Protein AF-A0A7C7ELV9-F1 (afdb_monomer)

Secondary structure (DSSP, 8-state):
-PPEEEEEEESS--HHHHHHHHTS-SSSEEEEEEEPTT--SPPP--STTEEE-SS-------

Radius of gyration: 12.11 Å; Cα contacts (8 Å, |Δi|>4): 79; chains: 1; bounding box: 33×20×33 Å

Sequence (62 aa):
MKKLAYLIMVHKINEQLYQLIQQFPDDGVDIFIHLDEKCQDKLLILKPNVHLIDKRINVKWG

Foldseek 3Di:
DAAEEEEAEEADDDPVVVVVVVVDDLPSYAYEYAYAPPYPDDDDDPGPSYHYDPDHHHDDDD

Solvent-accessible surface area (backbone atoms only — not comparable to full-atom values): 4054 Å² total; per-residue (Å²): 132,82,71,46,76,47,80,47,80,39,71,70,92,53,72,66,59,55,56,55,62,68,73,53,65,79,63,60,39,40,39,37,36,40,51,26,52,80,44,84,77,80,83,80,82,86,50,94,41,53,41,76,51,84,87,51,52,75,78,72,90,131

pLDDT: mean 92.99, std 6.47, range [57.12, 97.12]

Mean predicted aligned error: 3.23 Å

Structure (mmCIF, N/CA/C/O backbone):
data_AF-A0A7C7ELV9-F1
#
_entry.id   AF-A0A7C7ELV9-F1
#
loop_
_atom_site.group_PDB
_atom_site.id
_atom_site.type_symbol
_atom_site.label_atom_id
_atom_site.label_alt_id
_atom_site.label_comp_id
_atom_site.label_asym_id
_atom_site.label_entity_id
_atom_site.label_seq_id
_atom_site.pdbx_PDB_ins_code
_atom_site.Cartn_x
_atom_site.Cartn_y
_atom_site.Cartn_z
_atom_site.occupancy
_atom_site.B_iso_or_equiv
_atom_site.auth_seq_id
_atom_site.auth_comp_id
_atom_site.auth_asym_id
_atom_site.auth_atom_id
_atom_site.pdbx_PDB_model_num
ATOM 1 N N . MET A 1 1 ? -23.102 4.346 11.458 1.00 57.12 1 MET A N 1
ATOM 2 C CA . MET A 1 1 ? -21.984 5.189 10.974 1.00 57.12 1 MET A CA 1
ATOM 3 C C . MET A 1 1 ? -21.511 4.642 9.637 1.00 57.12 1 MET A C 1
ATOM 5 O O . MET A 1 1 ? -21.550 3.429 9.468 1.00 57.12 1 MET A O 1
ATOM 9 N N . LYS A 1 2 ? -21.150 5.497 8.672 1.00 66.81 2 LYS A N 1
ATOM 10 C CA . LYS A 1 2 ? -20.627 5.035 7.374 1.00 66.81 2 LYS A CA 1
ATOM 11 C C . LYS A 1 2 ? -19.173 4.596 7.552 1.00 66.81 2 LYS A C 1
ATOM 13 O O . LYS A 1 2 ? -18.406 5.331 8.161 1.00 66.81 2 LYS A O 1
ATOM 18 N N . LYS A 1 3 ? -18.827 3.419 7.030 1.00 89.25 3 LYS A N 1
ATOM 19 C CA . LYS A 1 3 ? -17.448 2.924 6.960 1.00 89.25 3 LYS A CA 1
ATOM 20 C C . LYS A 1 3 ? -16.834 3.382 5.636 1.00 89.25 3 LYS A C 1
ATOM 2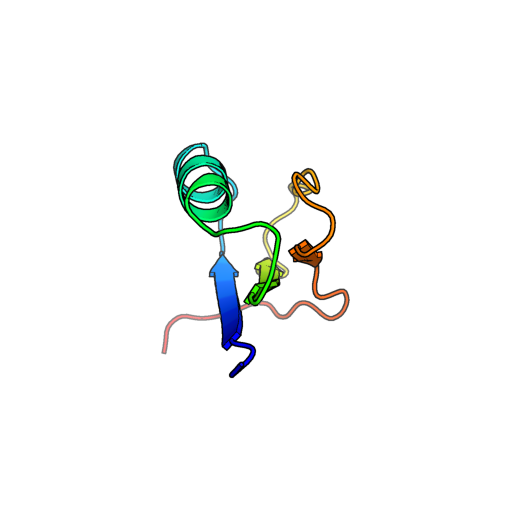2 O O . LYS A 1 3 ? -17.503 3.296 4.606 1.00 89.25 3 LYS A O 1
ATOM 27 N N . LEU A 1 4 ? -15.610 3.896 5.666 1.00 96.19 4 LEU A N 1
ATOM 28 C CA . LEU A 1 4 ? -14.856 4.286 4.475 1.00 96.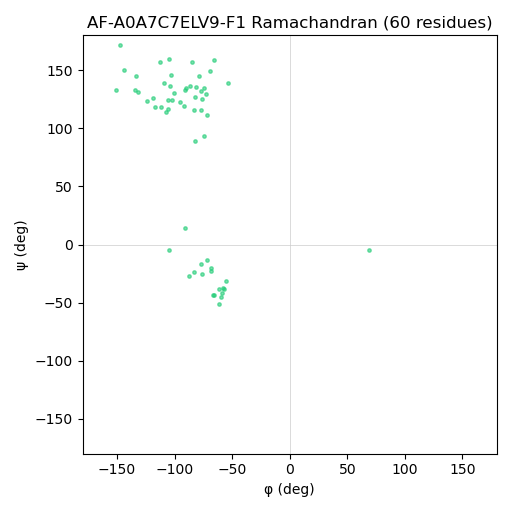19 4 LEU A CA 1
ATOM 29 C C . LEU A 1 4 ? -13.803 3.227 4.156 1.00 96.19 4 LEU A C 1
ATOM 31 O O . LEU A 1 4 ? -13.222 2.627 5.056 1.00 96.19 4 LEU A O 1
ATOM 35 N N . ALA A 1 5 ? -13.551 3.022 2.869 1.00 96.25 5 ALA A N 1
ATOM 36 C CA . ALA A 1 5 ? -12.471 2.178 2.386 1.00 96.25 5 ALA A CA 1
ATOM 37 C C . ALA A 1 5 ? -11.585 3.007 1.456 1.00 96.25 5 ALA A C 1
ATOM 39 O O . ALA A 1 5 ? -12.077 3.569 0.476 1.00 96.25 5 ALA A O 1
ATOM 40 N N . TYR A 1 6 ? -10.292 3.086 1.763 1.00 97.12 6 TYR A N 1
ATOM 41 C CA . TYR A 1 6 ? -9.304 3.750 0.916 1.00 97.12 6 TYR A CA 1
ATOM 42 C C . TYR A 1 6 ? -8.466 2.714 0.180 1.00 97.12 6 TYR A C 1
ATOM 44 O O . TYR A 1 6 ? -8.005 1.749 0.781 1.00 97.12 6 TYR A O 1
ATOM 52 N N . LEU A 1 7 ? -8.224 2.948 -1.109 1.00 97.00 7 LEU A N 1
ATOM 53 C CA . LEU A 1 7 ? -7.208 2.239 -1.878 1.00 97.00 7 LEU A CA 1
ATOM 54 C C . LEU A 1 7 ? -6.024 3.181 -2.091 1.00 97.00 7 LEU A C 1
ATOM 56 O O . LEU A 1 7 ? -6.159 4.208 -2.755 1.00 97.00 7 LEU A O 1
ATOM 60 N N . ILE A 1 8 ? -4.867 2.827 -1.541 1.00 96.62 8 ILE A N 1
ATOM 61 C CA . ILE A 1 8 ? -3.620 3.567 -1.723 1.00 96.62 8 ILE A CA 1
ATOM 62 C C . ILE A 1 8 ? -2.720 2.742 -2.644 1.00 96.62 8 ILE A C 1
ATOM 64 O O . ILE A 1 8 ? -2.278 1.651 -2.287 1.00 96.62 8 ILE A O 1
ATOM 68 N N . MET A 1 9 ? -2.456 3.262 -3.842 1.00 95.94 9 MET A N 1
ATOM 69 C CA . MET A 1 9 ? -1.543 2.651 -4.810 1.00 95.94 9 MET A CA 1
ATOM 70 C C . MET A 1 9 ? -0.160 3.278 -4.685 1.00 95.94 9 MET A C 1
ATOM 72 O O . MET A 1 9 ? -0.007 4.493 -4.823 1.00 95.94 9 MET A O 1
ATOM 76 N N . VAL A 1 10 ? 0.855 2.455 -4.436 1.00 95.69 10 VAL A N 1
ATOM 77 C CA . VAL A 1 10 ? 2.206 2.924 -4.131 1.00 95.69 10 VAL A CA 1
ATOM 78 C C . VAL A 1 10 ? 3.240 2.142 -4.930 1.00 95.69 10 VAL A C 1
ATOM 80 O O . VAL A 1 10 ? 3.233 0.918 -4.959 1.00 95.69 10 VAL A O 1
ATOM 83 N N . HIS A 1 11 ? 4.185 2.849 -5.547 1.00 94.75 11 HIS A N 1
ATOM 84 C CA . HIS A 1 11 ? 5.287 2.236 -6.297 1.00 94.75 11 HIS A CA 1
ATOM 85 C C . HIS A 1 11 ? 6.640 2.291 -5.564 1.00 94.75 11 HIS A C 1
ATOM 87 O O . HIS A 1 11 ? 7.622 1.743 -6.061 1.00 94.75 11 HIS A O 1
ATOM 93 N N . LYS A 1 12 ? 6.706 2.953 -4.399 1.00 94.38 12 LYS A N 1
ATOM 94 C CA . LYS A 1 12 ? 7.892 3.048 -3.538 1.00 94.38 12 LYS A CA 1
ATOM 95 C C . LYS A 1 12 ? 7.492 3.211 -2.072 1.00 94.38 12 LYS A C 1
ATOM 97 O O . LYS A 1 12 ? 6.686 4.080 -1.756 1.00 94.38 12 LYS A O 1
ATOM 102 N N . ILE A 1 13 ? 8.106 2.440 -1.179 1.00 95.19 13 ILE A N 1
ATOM 103 C CA . ILE A 1 13 ? 7.913 2.590 0.268 1.00 95.19 13 ILE A CA 1
ATOM 104 C C . ILE A 1 13 ? 8.823 3.713 0.780 1.00 95.19 13 ILE A C 1
ATOM 106 O O . ILE A 1 13 ? 10.023 3.728 0.509 1.00 95.19 13 ILE A O 1
ATOM 110 N N . ASN A 1 14 ? 8.251 4.682 1.492 1.00 94.69 14 ASN A N 1
ATOM 111 C CA . ASN A 1 14 ? 8.977 5.806 2.078 1.00 94.69 14 ASN A CA 1
ATOM 112 C C . ASN A 1 14 ? 8.329 6.245 3.402 1.00 94.69 14 ASN A C 1
ATOM 114 O O . ASN A 1 14 ? 7.247 5.783 3.761 1.00 94.69 14 ASN A O 1
ATOM 118 N N . GLU A 1 15 ? 8.991 7.150 4.123 1.00 95.38 15 GLU A N 1
ATOM 119 C CA . GLU A 1 15 ? 8.486 7.685 5.394 1.00 95.38 15 GLU A CA 1
ATOM 120 C C . GLU A 1 15 ? 7.115 8.360 5.242 1.00 95.38 15 GLU A C 1
ATOM 122 O O . GLU A 1 15 ? 6.238 8.192 6.087 1.00 95.38 15 GLU A O 1
ATOM 127 N N . GLN A 1 16 ? 6.894 9.054 4.124 1.00 96.06 16 GLN A N 1
ATOM 128 C CA . GLN A 1 16 ? 5.645 9.758 3.850 1.00 96.06 16 GLN A CA 1
ATOM 129 C C . GLN A 1 16 ? 4.435 8.813 3.795 1.00 96.06 16 GLN A C 1
ATOM 131 O O . GLN A 1 16 ? 3.370 9.167 4.295 1.00 96.06 16 GLN A O 1
ATOM 136 N N . LEU A 1 17 ? 4.583 7.606 3.236 1.00 95.88 17 LEU A N 1
ATOM 137 C CA . LEU A 1 17 ? 3.519 6.600 3.237 1.00 95.88 17 LEU A CA 1
ATOM 138 C C . LEU A 1 17 ? 3.114 6.231 4.668 1.00 95.88 17 LEU A C 1
ATOM 140 O O . LEU A 1 17 ? 1.927 6.167 4.980 1.00 95.88 17 LEU A O 1
ATOM 144 N N . TYR A 1 18 ? 4.093 6.007 5.541 1.00 96.25 18 TYR A N 1
ATOM 145 C CA . TYR A 1 18 ? 3.828 5.665 6.933 1.00 96.25 18 TYR A CA 1
ATOM 146 C C . TYR A 1 18 ? 3.173 6.829 7.679 1.00 96.25 18 TYR A C 1
ATOM 148 O O . TYR A 1 18 ? 2.180 6.621 8.372 1.00 96.25 18 TYR A O 1
ATOM 156 N N . GLN A 1 19 ? 3.664 8.056 7.483 1.00 96.12 19 GLN A N 1
ATOM 157 C CA . GLN A 1 19 ? 3.051 9.254 8.060 1.00 96.12 19 GLN A CA 1
ATOM 158 C C . GLN A 1 19 ? 1.596 9.419 7.602 1.00 96.12 19 GLN A C 1
ATOM 160 O O . GLN A 1 19 ? 0.740 9.704 8.435 1.00 96.12 19 GLN A O 1
ATOM 165 N N . LEU A 1 20 ? 1.304 9.174 6.318 1.00 96.12 20 LEU A N 1
ATOM 166 C CA . LEU A 1 20 ? -0.050 9.207 5.764 1.00 96.12 20 LEU A CA 1
ATOM 167 C C . LEU A 1 20 ? -0.963 8.170 6.430 1.00 96.12 20 LEU A C 1
ATOM 169 O O . LEU A 1 20 ? -2.038 8.529 6.903 1.00 96.12 20 LEU A O 1
ATOM 173 N N . ILE A 1 21 ? -0.536 6.904 6.498 1.00 95.19 21 ILE A N 1
ATOM 174 C CA . ILE A 1 21 ? -1.312 5.818 7.125 1.00 95.19 21 ILE A CA 1
ATOM 175 C C . ILE A 1 21 ? -1.631 6.153 8.588 1.00 95.19 21 ILE A C 1
ATOM 177 O O . ILE A 1 21 ? -2.742 5.896 9.048 1.00 95.19 21 ILE A O 1
ATOM 181 N N . GLN A 1 22 ? -0.688 6.769 9.307 1.00 95.25 22 GLN A N 1
ATOM 182 C CA . GLN A 1 22 ? -0.876 7.133 10.711 1.00 95.25 22 GLN A CA 1
ATOM 183 C C . GLN A 1 22 ? -1.900 8.250 10.945 1.00 95.25 22 GLN A C 1
ATOM 185 O O . GLN A 1 22 ? -2.419 8.349 12.053 1.00 95.25 22 GLN A O 1
ATOM 190 N N . GLN A 1 23 ? -2.229 9.067 9.938 1.00 95.44 23 GLN A N 1
ATOM 191 C CA . GLN A 1 23 ? -3.255 10.110 10.088 1.00 95.44 23 GLN A CA 1
ATOM 192 C C . GLN A 1 23 ? -4.688 9.565 10.047 1.00 95.44 23 GLN A C 1
ATOM 194 O O . GLN A 1 23 ? -5.619 10.264 10.445 1.00 95.44 23 GLN A O 1
ATOM 199 N N . PHE A 1 24 ? -4.894 8.343 9.552 1.00 93.88 24 PHE A N 1
ATOM 200 C CA . PHE A 1 24 ? -6.222 7.737 9.527 1.00 93.88 24 PHE A CA 1
ATOM 201 C C . PHE A 1 24 ? -6.600 7.177 10.902 1.00 93.88 24 PHE A C 1
ATOM 203 O O . PHE A 1 24 ? -5.733 6.626 11.583 1.00 93.88 24 PHE A O 1
ATOM 210 N N . PRO A 1 25 ? -7.881 7.247 11.305 1.00 92.75 25 PRO A N 1
ATOM 211 C CA . PRO A 1 25 ? -8.355 6.599 12.524 1.00 92.75 25 PRO A CA 1
ATOM 212 C C . PRO A 1 25 ? -8.270 5.066 12.424 1.00 92.75 25 PRO A C 1
ATOM 214 O O . PRO A 1 25 ? -8.208 4.491 11.334 1.00 92.75 25 PRO A O 1
ATOM 217 N N . ASP A 1 26 ? -8.253 4.405 13.580 1.00 90.44 26 ASP A N 1
ATOM 218 C CA . ASP A 1 26 ? -8.226 2.937 13.689 1.00 90.44 26 ASP A CA 1
ATOM 219 C C . ASP A 1 26 ? -9.607 2.325 13.402 1.00 90.44 26 ASP A C 1
ATOM 221 O O . ASP A 1 26 ? -9.706 1.171 12.984 1.0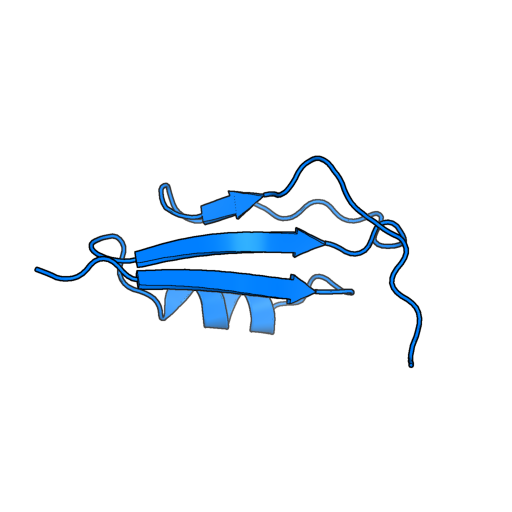0 90.44 26 ASP A O 1
ATOM 225 N N . ASP A 1 27 ? -10.676 3.095 13.625 1.00 92.81 27 ASP A N 1
ATOM 226 C CA . ASP A 1 27 ? -12.064 2.696 13.445 1.00 92.81 27 ASP A CA 1
ATOM 227 C C . ASP A 1 27 ? -12.746 3.453 12.294 1.00 92.81 27 ASP A C 1
ATOM 229 O O . ASP A 1 27 ? -12.317 4.509 11.832 1.00 92.81 27 ASP A O 1
ATOM 233 N N . GLY A 1 28 ? -13.813 2.859 11.753 1.00 93.81 2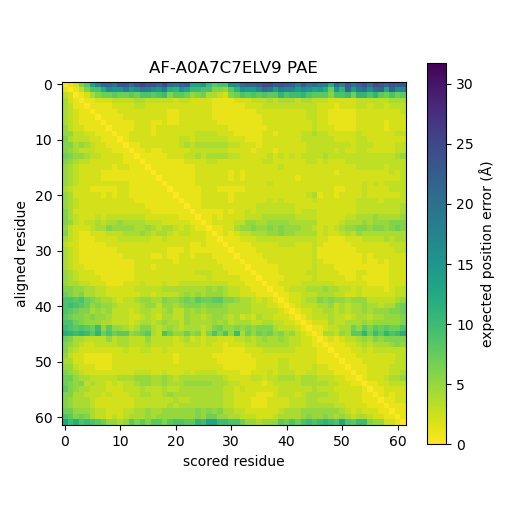8 GLY A N 1
ATOM 234 C CA . GLY A 1 28 ? -14.601 3.462 10.671 1.00 93.81 28 GLY A CA 1
ATOM 235 C C . GLY A 1 28 ? -13.897 3.557 9.309 1.00 93.81 28 GLY A C 1
ATOM 236 O O . GLY A 1 28 ? -14.554 3.913 8.329 1.00 93.81 28 GLY A O 1
ATOM 237 N N . VAL A 1 29 ? -12.615 3.195 9.219 1.00 95.44 29 VAL A N 1
ATOM 238 C CA . VAL A 1 29 ? -11.801 3.233 8.001 1.00 95.44 29 VAL A CA 1
ATOM 239 C C . VAL A 1 29 ? -11.059 1.912 7.818 1.00 95.44 29 VAL A C 1
ATOM 241 O O . VAL A 1 29 ? -10.392 1.465 8.742 1.00 95.44 29 VAL A O 1
ATOM 244 N N . ASP A 1 30 ? -11.127 1.330 6.621 1.00 96.06 30 ASP A N 1
ATOM 245 C CA . ASP A 1 30 ? -10.198 0.284 6.177 1.00 96.06 30 ASP A CA 1
ATOM 246 C C . ASP A 1 30 ? -9.270 0.854 5.094 1.00 96.06 30 ASP A C 1
ATOM 248 O O . ASP A 1 30 ? -9.706 1.594 4.205 1.00 96.06 30 ASP A O 1
ATOM 252 N N . ILE A 1 31 ? -7.988 0.500 5.143 1.00 97.00 31 ILE A N 1
ATOM 253 C CA . ILE A 1 31 ? -6.980 0.951 4.180 1.00 97.00 31 ILE A CA 1
ATOM 254 C C . ILE A 1 31 ? -6.446 -0.263 3.434 1.00 97.00 31 IL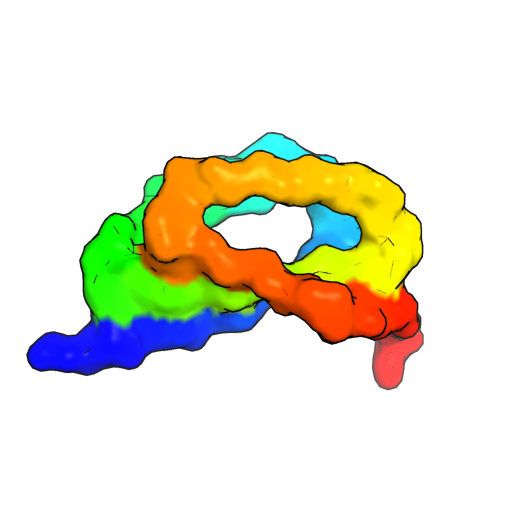E A C 1
ATOM 256 O O . ILE A 1 31 ? -5.830 -1.144 4.024 1.00 97.00 31 ILE A O 1
ATOM 260 N N . PHE A 1 32 ? -6.630 -0.285 2.121 1.00 96.88 32 PHE A N 1
ATOM 261 C CA . PHE A 1 32 ? -6.070 -1.288 1.228 1.00 96.88 32 PHE A CA 1
ATOM 262 C C . PHE A 1 32 ? -4.870 -0.690 0.509 1.00 96.88 32 PHE A C 1
ATOM 264 O O . PHE A 1 32 ? -4.981 0.350 -0.141 1.00 96.88 32 PHE A O 1
ATOM 271 N N . ILE A 1 33 ? -3.718 -1.339 0.616 1.00 96.62 33 ILE A N 1
ATOM 272 C CA . ILE A 1 33 ? -2.482 -0.868 0.001 1.00 96.62 33 ILE A CA 1
ATOM 273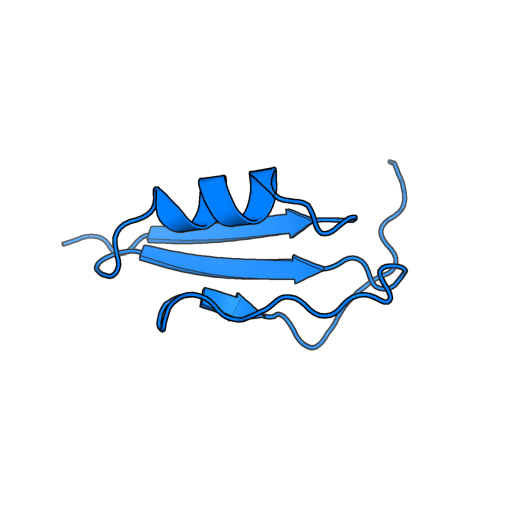 C C . ILE A 1 33 ? -2.091 -1.827 -1.110 1.00 96.62 33 ILE A C 1
ATOM 275 O O . ILE A 1 33 ? -1.796 -3.004 -0.886 1.00 96.62 33 ILE A O 1
ATOM 279 N N . HIS A 1 34 ? -2.053 -1.286 -2.320 1.00 96.50 34 HIS A N 1
ATOM 280 C CA . HIS A 1 34 ? -1.406 -1.920 -3.453 1.00 96.50 34 HIS A CA 1
ATOM 281 C C . HIS A 1 34 ? 0.036 -1.423 -3.513 1.00 96.50 34 HIS A C 1
ATOM 283 O O . HIS A 1 34 ? 0.282 -0.226 -3.666 1.00 96.50 34 HIS A O 1
ATOM 289 N N . LEU A 1 35 ? 0.985 -2.349 -3.390 1.00 96.06 35 LEU A N 1
ATOM 290 C CA . LEU A 1 35 ? 2.362 -2.106 -3.799 1.00 96.06 35 LEU A CA 1
ATOM 291 C C . LEU A 1 35 ? 2.506 -2.542 -5.254 1.00 96.06 35 LEU A C 1
ATOM 293 O O . LEU A 1 35 ? 2.091 -3.644 -5.614 1.00 96.06 35 LEU A O 1
ATOM 297 N N . ASP A 1 36 ? 3.123 -1.706 -6.080 1.00 96.38 36 ASP A N 1
ATOM 298 C CA . ASP A 1 36 ? 3.510 -2.091 -7.435 1.00 96.38 36 ASP A CA 1
ATOM 299 C C . ASP A 1 36 ? 4.346 -3.380 -7.392 1.00 96.38 36 ASP A C 1
ATOM 301 O O . ASP A 1 36 ? 5.203 -3.552 -6.523 1.00 96.38 36 ASP A O 1
ATOM 305 N N . GLU A 1 37 ? 4.100 -4.294 -8.329 1.00 96.06 37 GLU A N 1
ATOM 306 C CA . GLU A 1 37 ? 4.823 -5.564 -8.435 1.00 96.06 37 GLU A CA 1
ATOM 307 C C . GLU A 1 37 ? 6.341 -5.372 -8.535 1.00 96.06 37 GLU A C 1
ATOM 309 O O . GLU A 1 37 ? 7.099 -6.188 -8.012 1.00 96.06 37 GLU A O 1
ATOM 314 N N . LYS A 1 38 ? 6.796 -4.267 -9.144 1.00 94.88 38 LYS A N 1
ATOM 315 C CA . LYS A 1 38 ? 8.229 -3.949 -9.247 1.00 94.88 38 LYS A CA 1
ATOM 316 C C . LYS A 1 38 ? 8.862 -3.524 -7.918 1.00 94.88 38 LYS A C 1
ATOM 318 O O . LYS A 1 38 ? 10.085 -3.461 -7.825 1.00 94.88 38 LYS A O 1
ATOM 323 N N . CYS A 1 39 ? 8.059 -3.215 -6.898 1.00 93.44 39 CYS A N 1
ATOM 324 C CA . CYS A 1 39 ? 8.551 -2.885 -5.567 1.00 93.44 39 CYS A CA 1
ATOM 325 C C . CYS A 1 39 ? 8.973 -4.170 -4.836 1.00 93.44 39 CYS A C 1
ATOM 327 O O . CYS A 1 39 ? 8.153 -5.056 -4.566 1.00 93.44 39 CYS A O 1
ATOM 329 N N . GLN A 1 40 ? 10.269 -4.272 -4.537 1.00 88.88 40 GLN A N 1
ATOM 330 C CA . GLN A 1 40 ? 10.859 -5.419 -3.839 1.00 88.88 40 GLN A CA 1
ATOM 331 C C . GLN A 1 40 ? 10.718 -5.320 -2.315 1.00 88.88 40 GLN A C 1
ATOM 333 O O . GLN A 1 40 ? 10.719 -6.343 -1.629 1.00 88.88 40 GLN A O 1
ATOM 338 N N . ASP A 1 41 ? 10.569 -4.101 -1.796 1.00 88.38 41 ASP A N 1
ATOM 339 C CA . ASP A 1 41 ? 10.449 -3.847 -0.366 1.00 88.38 41 ASP A CA 1
ATOM 340 C C . ASP A 1 41 ? 9.115 -4.360 0.187 1.00 88.38 41 ASP A C 1
ATOM 342 O O . ASP A 1 41 ? 8.081 -4.368 -0.489 1.00 88.38 41 ASP A O 1
ATOM 346 N N . LYS A 1 42 ? 9.135 -4.767 1.457 1.00 87.62 42 LYS A N 1
ATOM 347 C CA . LYS A 1 42 ? 7.939 -5.182 2.192 1.00 87.62 42 LYS A CA 1
ATOM 348 C C . LYS A 1 42 ? 7.471 -4.044 3.085 1.00 87.62 42 LYS A C 1
ATOM 350 O O . LYS A 1 42 ? 8.258 -3.489 3.849 1.00 87.62 42 LYS A O 1
ATOM 355 N N . LEU 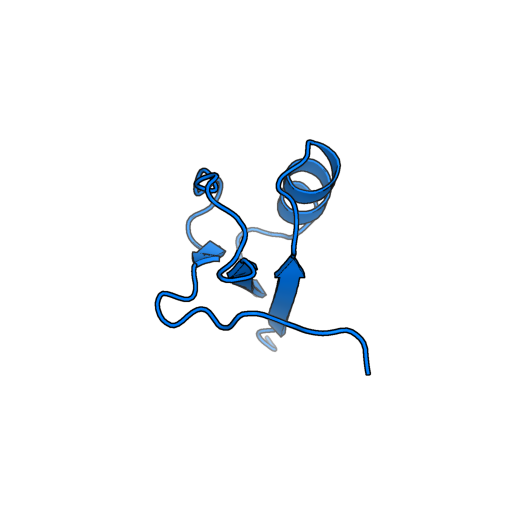A 1 43 ? 6.183 -3.723 3.012 1.00 88.88 43 LEU A N 1
ATOM 356 C CA . LEU A 1 43 ? 5.582 -2.766 3.931 1.00 88.88 43 LEU A CA 1
ATOM 357 C C . LEU A 1 43 ? 5.401 -3.416 5.300 1.00 88.88 43 LEU A C 1
ATOM 359 O O . LEU A 1 43 ? 4.895 -4.534 5.403 1.00 88.88 43 LEU A O 1
ATOM 363 N N . LEU A 1 44 ? 5.775 -2.692 6.349 1.00 90.25 44 LEU A N 1
ATOM 364 C CA . LEU A 1 44 ? 5.426 -3.069 7.711 1.00 90.25 44 LEU A CA 1
ATOM 365 C C . LEU A 1 44 ? 3.954 -2.725 7.959 1.00 90.25 44 LEU A C 1
ATOM 367 O O . LEU A 1 44 ? 3.536 -1.584 7.756 1.00 90.25 44 LEU A O 1
ATOM 371 N N . ILE A 1 45 ? 3.165 -3.708 8.393 1.00 84.38 45 ILE A N 1
ATOM 372 C CA . ILE A 1 45 ? 1.769 -3.474 8.771 1.00 84.38 45 ILE A CA 1
ATOM 373 C C . ILE A 1 45 ? 1.770 -2.704 10.091 1.00 84.38 45 ILE A C 1
ATOM 375 O O . ILE A 1 45 ? 2.171 -3.233 11.125 1.00 84.38 45 ILE A O 1
ATOM 379 N N . LEU A 1 46 ? 1.348 -1.441 10.037 1.00 83.69 46 LEU A N 1
ATOM 380 C CA . LEU A 1 46 ? 1.361 -0.545 11.194 1.00 83.69 46 LEU A CA 1
ATOM 381 C C . LEU A 1 46 ? 0.093 -0.627 12.047 1.00 83.69 46 LEU A C 1
ATOM 383 O O . LEU A 1 46 ? 0.137 -0.289 13.226 1.00 83.69 46 LEU A O 1
ATOM 387 N N . LYS A 1 47 ? -1.041 -1.007 11.447 1.00 92.38 47 LYS A N 1
ATOM 388 C CA . LYS A 1 47 ? -2.370 -0.910 12.066 1.00 92.38 47 LYS A CA 1
ATOM 389 C C . LYS A 1 47 ? -3.247 -2.099 11.662 1.00 92.38 47 LYS A C 1
ATOM 391 O O . LYS A 1 47 ? -3.081 -2.611 10.554 1.00 92.38 47 LYS A O 1
ATOM 396 N N . PRO A 1 48 ? -4.192 -2.533 12.516 1.00 93.12 48 PRO A N 1
ATOM 397 C CA . PRO A 1 48 ? -5.037 -3.699 12.242 1.00 93.12 48 PRO A CA 1
ATOM 398 C C . PRO A 1 48 ? -6.028 -3.486 11.088 1.00 93.12 48 PRO A C 1
ATOM 400 O O . PRO A 1 48 ? -6.462 -4.455 10.474 1.00 93.12 48 PRO A O 1
ATOM 403 N N . ASN A 1 49 ? -6.370 -2.233 10.778 1.00 94.81 49 ASN A N 1
ATOM 404 C CA . ASN A 1 49 ? -7.248 -1.842 9.673 1.00 94.81 49 ASN A CA 1
ATOM 405 C C . ASN A 1 49 ? -6.493 -1.559 8.357 1.00 94.81 49 ASN A C 1
ATOM 407 O O . ASN A 1 49 ? -7.047 -0.959 7.435 1.00 94.81 49 ASN A O 1
ATOM 411 N N . VAL A 1 50 ? -5.218 -1.960 8.272 1.00 96.31 50 VAL A N 1
ATOM 412 C CA . VAL A 1 50 ? -4.390 -1.858 7.065 1.00 96.31 50 VAL A CA 1
ATOM 413 C C . VAL A 1 50 ? -4.220 -3.240 6.447 1.00 96.31 50 VAL A C 1
ATOM 415 O O . VAL A 1 50 ? -3.716 -4.171 7.073 1.00 96.31 50 VAL A O 1
ATOM 418 N N . HIS A 1 51 ? -4.593 -3.351 5.179 1.00 95.38 51 HIS A N 1
ATOM 419 C CA . HIS A 1 51 ? -4.592 -4.582 4.406 1.00 95.38 51 HIS A CA 1
ATOM 420 C C . HIS A 1 51 ? -3.654 -4.440 3.207 1.00 95.38 51 HIS A C 1
ATOM 422 O O . HIS A 1 51 ? -3.785 -3.513 2.408 1.00 95.38 51 HIS A O 1
ATOM 428 N N . LEU A 1 52 ? -2.712 -5.372 3.058 1.00 94.94 52 LEU A N 1
ATOM 429 C CA . LEU A 1 52 ? -1.879 -5.468 1.860 1.00 94.94 52 LEU A CA 1
ATOM 430 C C . LEU A 1 52 ? -2.588 -6.306 0.796 1.00 94.94 52 LEU A C 1
ATOM 432 O O . LEU A 1 52 ? -3.152 -7.354 1.098 1.00 94.94 52 LEU A O 1
ATOM 436 N N . ILE A 1 53 ? -2.553 -5.846 -0.453 1.00 94.44 53 I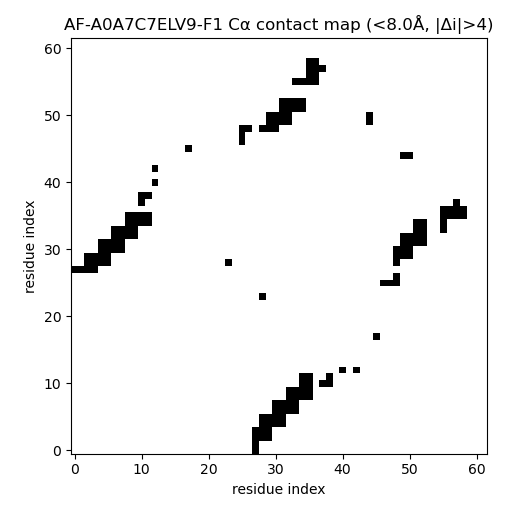LE A N 1
ATOM 437 C CA . ILE A 1 53 ? -3.097 -6.599 -1.584 1.00 94.44 53 ILE A CA 1
ATOM 438 C C . ILE A 1 53 ? -2.050 -7.610 -2.064 1.00 94.44 53 ILE A C 1
ATOM 440 O O . ILE A 1 53 ? -1.005 -7.222 -2.590 1.00 94.44 53 ILE A O 1
ATOM 444 N N . ASP A 1 54 ? -2.359 -8.902 -1.936 1.00 90.19 54 ASP A N 1
ATOM 445 C CA . ASP A 1 54 ? -1.459 -9.995 -2.336 1.00 90.19 54 ASP A CA 1
ATOM 446 C C . ASP A 1 54 ? -1.217 -10.031 -3.851 1.00 90.19 54 ASP A C 1
ATOM 448 O O . ASP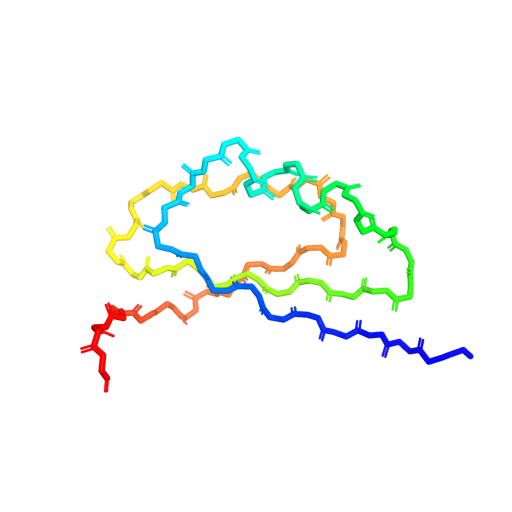 A 1 54 ? -0.089 -10.201 -4.322 1.00 90.19 54 ASP A O 1
ATOM 452 N N . LYS A 1 55 ? -2.282 -9.848 -4.641 1.00 94.19 55 LYS A N 1
ATOM 453 C CA . LYS A 1 55 ? -2.200 -9.851 -6.105 1.00 94.19 55 LYS A CA 1
ATOM 454 C C . LYS A 1 55 ? -1.746 -8.484 -6.615 1.00 94.19 55 LYS A C 1
ATOM 456 O O . LYS A 1 55 ? -2.560 -7.606 -6.903 1.00 94.19 55 LYS A O 1
ATOM 461 N N . ARG A 1 56 ? -0.430 -8.320 -6.731 1.00 94.44 56 ARG A N 1
ATOM 462 C CA . ARG A 1 56 ? 0.217 -7.106 -7.251 1.00 94.44 56 ARG A CA 1
ATOM 463 C C . ARG A 1 56 ? 0.289 -7.128 -8.779 1.00 94.44 56 ARG A C 1
ATOM 465 O O . ARG A 1 56 ? 0.221 -8.186 -9.396 1.00 94.44 56 ARG A O 1
ATOM 472 N N . ILE A 1 57 ? 0.407 -5.944 -9.374 1.00 95.44 57 ILE A N 1
ATOM 473 C CA . ILE A 1 57 ? 0.561 -5.757 -10.824 1.00 95.44 57 ILE A CA 1
ATOM 474 C C . ILE A 1 57 ? 1.687 -4.758 -11.085 1.00 95.44 57 ILE A C 1
ATOM 476 O O . ILE A 1 57 ? 1.862 -3.816 -10.305 1.00 95.44 57 ILE A O 1
ATOM 480 N N . ASN A 1 58 ? 2.446 -4.959 -12.162 1.00 96.12 58 ASN A N 1
ATOM 481 C CA . ASN A 1 58 ? 3.462 -4.016 -12.629 1.00 96.12 58 ASN A CA 1
ATOM 482 C C . ASN A 1 58 ? 2.795 -2.808 -13.294 1.00 96.12 58 ASN A C 1
ATOM 484 O O . ASN A 1 58 ? 2.487 -2.836 -14.489 1.00 96.12 58 ASN A O 1
ATOM 488 N N . VAL A 1 59 ? 2.557 -1.752 -12.517 1.00 95.38 59 VAL A N 1
ATOM 489 C CA . VAL A 1 59 ? 1.856 -0.559 -13.000 1.00 95.38 59 VAL A CA 1
ATOM 490 C C . VAL A 1 59 ? 2.777 0.229 -13.929 1.00 95.38 59 VAL A C 1
ATOM 492 O O . VAL A 1 59 ? 3.937 0.534 -13.611 1.00 95.38 59 VAL A O 1
ATOM 495 N N . LYS A 1 60 ? 2.243 0.559 -15.105 1.00 94.69 60 LYS A N 1
ATOM 496 C CA . LYS A 1 60 ? 2.870 1.436 -16.094 1.00 94.69 60 LYS A CA 1
ATOM 497 C C . LYS A 1 60 ? 2.188 2.798 -16.068 1.00 94.69 60 LYS A C 1
ATOM 499 O O . LYS A 1 60 ? 1.108 2.947 -15.512 1.00 94.69 60 LYS A O 1
ATOM 504 N N . TRP A 1 61 ? 2.885 3.798 -16.586 1.00 94.25 61 TRP A N 1
ATOM 505 C CA . TRP A 1 61 ? 2.327 5.134 -16.728 1.00 94.25 61 TRP A CA 1
ATOM 506 C C . TRP A 1 61 ? 1.462 5.191 -17.992 1.00 94.25 61 TRP A C 1
ATOM 508 O O . TRP A 1 61 ? 1.911 4.702 -19.032 1.00 94.25 61 TRP A O 1
ATOM 518 N N . GLY A 1 62 ? 0.276 5.801 -17.891 1.00 89.25 62 GLY A N 1
ATOM 519 C CA . GLY A 1 62 ? -0.776 5.738 -18.918 1.00 89.25 62 GLY A CA 1
ATOM 520 C C . GLY A 1 62 ? -1.676 4.515 -18.778 1.00 89.25 62 GLY A C 1
ATOM 521 O O . GLY A 1 62 ? -2.585 4.398 -19.624 1.00 89.25 62 GLY A O 1
#

Nearest PDB structures (foldseek):
  3otk-assembly6_D  TM=7.987E-01  e=2.942E-02  Mus musculus
  2gam-assembly2_D  TM=8.113E-01  e=1.342E-01  Mus musculus
  5if3-assembly1_B  TM=5.292E-01  e=5.731E-01  Burkholderia vietnamiensis G4
  2xls-assembly1_A  TM=5.594E-01  e=3.404E+00  Methylophaga aminisulfidivorans
  5d6n-assembly1_A  TM=3.606E-01  e=5.771E+00  Mycolicibacterium smegmatis MC2 155